Protein AF-A0A520BP26-F1 (afdb_monomer)

pLDDT: mean 87.78, std 6.94, range [65.31, 97.88]

Sequence (131 aa):
MKLFGAPQIPLDDIVSLEKNTPNLIVYAIPVMAFFTLLEVGHSWYEKRNLYRTKESIGSTLVGLGNVLINFLIKGLLIYGSVWIYNLLPWRMELNWWMLIPCYILFDLCSYWSHRISHENRFFWATHIVHH

Secondary structure (DSSP, 8-state):
--SB-PPPPPHHHHHHHHHHS--HHHHHHHHHHHHHHHHHHHHHHTT-----HHHHHHHHHHHHHHHHHHHHHHHHHHHHHHHHHHH-TTPBPP-GGGHHHHHHHHHHHHHHHHHHHHH-HHHHHHHGGG-

Foldseek 3Di:
DDFFDDDQDDPVVVVVVVVPDPDVVVVVVVVVVVVVVVVVVVCVVVVPPPDDPVVVVVVVVVVVVVVVVVVVVVVCVVVVVSVVLNPDRGRTDDDPCVCVVVVVVVVVVVVVLVVCCVVDPVSVVVVVVVD

Structure (mmCIF, N/CA/C/O backbone):
data_AF-A0A520BP26-F1
#
_entry.id   AF-A0A520BP26-F1
#
loop_
_atom_site.group_PDB
_atom_site.id
_atom_site.type_symbol
_atom_site.label_atom_id
_atom_site.label_alt_id
_atom_site.label_comp_id
_atom_site.label_asym_id
_atom_site.label_entity_id
_atom_site.label_seq_id
_atom_site.pdbx_PDB_ins_code
_atom_site.Cartn_x
_atom_site.Cartn_y
_atom_site.Cartn_z
_atom_site.occupancy
_atom_site.B_iso_or_equiv
_atom_site.auth_seq_id
_atom_site.auth_comp_id
_atom_site.auth_asym_id
_atom_site.auth_atom_id
_atom_site.pdbx_PDB_model_num
ATOM 1 N N . MET A 1 1 ? 14.870 -12.235 -25.800 1.00 65.31 1 MET A N 1
ATOM 2 C CA . MET A 1 1 ? 14.300 -11.648 -24.570 1.00 65.31 1 MET A CA 1
ATOM 3 C C . MET A 1 1 ? 15.061 -10.363 -24.309 1.00 65.31 1 MET A C 1
ATOM 5 O O . MET A 1 1 ? 16.270 -10.445 -24.113 1.00 65.31 1 MET A O 1
ATOM 9 N N . LYS A 1 2 ? 14.434 -9.191 -24.449 1.00 74.19 2 LYS A N 1
ATOM 10 C CA . LYS A 1 2 ? 15.107 -7.941 -24.081 1.00 74.19 2 LYS A CA 1
ATOM 11 C C . LYS A 1 2 ? 15.102 -7.860 -22.555 1.00 74.19 2 LYS A C 1
ATOM 13 O O . LYS A 1 2 ? 14.131 -8.242 -21.912 1.00 74.19 2 LYS A O 1
ATOM 18 N N . LEU A 1 3 ? 16.237 -7.484 -21.973 1.00 81.75 3 LEU A N 1
ATOM 19 C CA . LEU A 1 3 ? 16.355 -7.321 -20.521 1.00 81.75 3 LEU A CA 1
ATOM 20 C C . LEU A 1 3 ? 15.987 -5.895 -20.108 1.00 81.75 3 LEU A C 1
ATOM 22 O O . LEU A 1 3 ? 15.398 -5.689 -19.054 1.00 81.75 3 LEU A O 1
ATOM 26 N N . PHE A 1 4 ? 16.304 -4.933 -20.975 1.00 87.25 4 PHE A N 1
ATOM 27 C CA . PHE A 1 4 ? 16.136 -3.505 -20.757 1.00 87.25 4 PHE A CA 1
ATOM 28 C C . PHE A 1 4 ? 15.398 -2.853 -21.926 1.00 87.25 4 PHE A C 1
ATOM 30 O O . PHE A 1 4 ? 15.409 -3.371 -23.046 1.00 87.25 4 PHE A O 1
ATOM 37 N N . GLY A 1 5 ? 14.823 -1.681 -21.666 1.00 84.62 5 GLY A N 1
ATOM 38 C CA . GLY A 1 5 ? 14.057 -0.911 -22.645 1.00 84.62 5 GLY A CA 1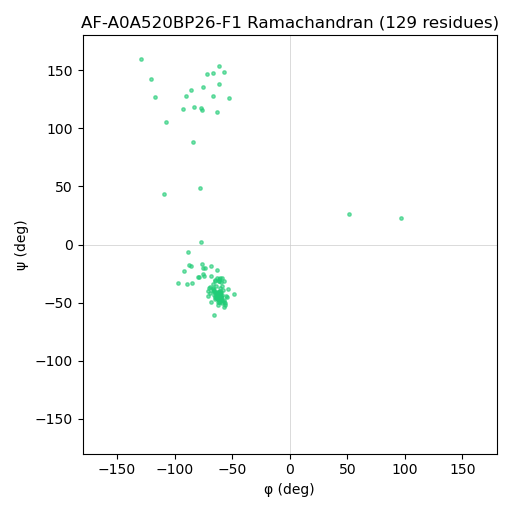
ATOM 39 C C . GLY A 1 5 ? 12.552 -1.132 -22.543 1.00 84.62 5 GLY A C 1
ATOM 40 O O . GLY A 1 5 ? 11.845 -0.891 -23.519 1.00 84.62 5 GLY A O 1
ATOM 41 N N . ALA A 1 6 ? 12.069 -1.567 -21.377 1.00 88.25 6 ALA A N 1
ATOM 42 C CA . ALA A 1 6 ? 10.643 -1.715 -21.139 1.00 88.25 6 ALA A CA 1
ATOM 43 C C . ALA A 1 6 ? 9.891 -0.390 -21.372 1.00 88.25 6 ALA A C 1
ATOM 45 O O . ALA A 1 6 ? 10.449 0.699 -21.137 1.00 88.25 6 ALA A O 1
ATOM 46 N N . PRO A 1 7 ? 8.629 -0.461 -21.833 1.00 89.56 7 PRO A N 1
ATOM 47 C CA . PRO A 1 7 ? 7.819 0.726 -22.041 1.00 89.56 7 PRO A CA 1
ATOM 48 C C . PRO A 1 7 ? 7.614 1.476 -20.721 1.00 89.56 7 PRO A C 1
ATOM 50 O O . PRO A 1 7 ? 7.678 0.904 -19.626 1.00 89.56 7 PRO A O 1
ATOM 53 N N . GLN A 1 8 ? 7.401 2.783 -20.840 1.00 89.50 8 GLN A N 1
ATOM 54 C CA . GLN A 1 8 ? 6.951 3.592 -19.715 1.00 89.50 8 GLN A CA 1
ATOM 55 C C . GLN A 1 8 ? 5.534 3.173 -19.327 1.00 89.50 8 GLN A C 1
ATOM 57 O O . GLN A 1 8 ? 4.751 2.769 -20.186 1.00 89.50 8 GLN A O 1
ATOM 62 N N . ILE A 1 9 ? 5.221 3.271 -18.039 1.00 88.25 9 ILE A N 1
ATOM 63 C CA . ILE A 1 9 ? 3.872 3.026 -17.528 1.00 88.25 9 ILE A CA 1
ATOM 64 C C . ILE A 1 9 ? 3.149 4.379 -17.504 1.00 88.25 9 ILE A C 1
ATOM 66 O O . ILE A 1 9 ? 3.599 5.274 -16.776 1.00 88.25 9 ILE A O 1
ATOM 70 N N . PRO A 1 10 ? 2.071 4.568 -18.286 1.00 86.31 10 PRO A N 1
ATOM 71 C CA . PRO A 1 10 ? 1.252 5.772 -18.212 1.00 86.31 10 PRO A CA 1
ATOM 72 C C . PRO A 1 10 ? 0.626 5.899 -16.821 1.00 86.31 10 PRO A C 1
ATOM 74 O O . PRO A 1 10 ? 0.149 4.917 -16.255 1.00 86.31 10 PRO A O 1
ATOM 77 N N . LEU A 1 11 ? 0.606 7.107 -16.255 1.00 79.56 11 LEU A N 1
ATOM 78 C CA . LEU A 1 11 ? -0.039 7.333 -14.954 1.00 79.56 11 LEU A CA 1
ATOM 79 C C . LEU A 1 11 ? -1.554 7.092 -15.033 1.00 79.56 11 LEU A C 1
ATOM 81 O O . LEU A 1 11 ? -2.157 6.598 -14.084 1.00 79.56 11 LEU A O 1
ATOM 85 N N . ASP A 1 12 ? -2.136 7.365 -16.195 1.00 79.75 12 ASP A N 1
ATOM 86 C CA . ASP A 1 12 ? -3.548 7.166 -16.519 1.00 79.75 12 ASP A CA 1
ATOM 87 C C . ASP A 1 12 ? -3.948 5.679 -16.422 1.00 79.75 12 ASP A C 1
ATOM 89 O O . ASP A 1 12 ? -5.065 5.347 -16.017 1.00 79.75 12 ASP A O 1
ATOM 93 N N . ASP A 1 13 ? -3.005 4.776 -16.717 1.00 78.88 13 ASP A N 1
ATOM 94 C CA . ASP A 1 13 ? -3.211 3.328 -16.646 1.00 78.88 13 ASP A CA 1
ATOM 95 C C . ASP A 1 13 ? -3.227 2.798 -15.208 1.00 78.88 13 ASP A C 1
ATOM 97 O O . ASP A 1 13 ? -3.793 1.739 -14.944 1.00 78.88 13 ASP A O 1
ATOM 101 N N . ILE A 1 14 ? -2.674 3.531 -14.237 1.00 75.50 14 ILE A N 1
ATOM 102 C CA . ILE A 1 14 ? -2.738 3.125 -12.823 1.00 75.50 14 ILE A CA 1
ATOM 103 C C . ILE A 1 14 ? -4.201 3.074 -12.362 1.00 75.50 14 ILE A C 1
ATOM 105 O O . ILE A 1 14 ? -4.616 2.132 -11.686 1.00 75.50 14 ILE A O 1
ATOM 109 N N . VAL A 1 15 ? -5.002 4.056 -12.785 1.00 75.19 15 VAL A N 1
ATOM 110 C CA . VAL A 1 15 ? -6.433 4.142 -12.457 1.00 75.19 15 VAL A CA 1
ATOM 111 C C . VAL A 1 15 ? -7.226 3.038 -13.164 1.00 75.19 15 VAL A C 1
ATOM 113 O O . VAL A 1 15 ? -8.166 2.472 -12.599 1.00 75.19 15 VAL A O 1
ATOM 116 N N . SER A 1 16 ? -6.849 2.688 -14.397 1.00 73.94 16 SER A N 1
ATOM 117 C CA . SER A 1 16 ? -7.510 1.612 -15.142 1.00 73.94 16 SER A CA 1
ATOM 118 C C . SER A 1 16 ? -7.205 0.230 -14.542 1.00 73.94 16 SER A C 1
ATOM 120 O O . SER A 1 16 ? -8.105 -0.607 -14.438 1.00 73.94 16 SER A O 1
ATOM 122 N N . LEU A 1 17 ? -5.979 0.007 -14.061 1.00 71.06 17 LEU A N 1
ATOM 123 C CA . LEU A 1 17 ? -5.565 -1.212 -13.359 1.00 71.06 17 LEU A CA 1
ATOM 124 C C . LEU A 1 17 ? -6.273 -1.390 -12.009 1.00 71.06 17 LEU A C 1
ATOM 126 O O . LEU A 1 17 ? -6.687 -2.505 -11.680 1.00 71.06 17 LEU A O 1
ATOM 130 N N . GLU A 1 18 ? -6.474 -0.306 -11.254 1.00 72.19 18 GLU A N 1
ATOM 131 C CA . GLU A 1 18 ? -7.279 -0.334 -10.026 1.00 72.19 18 GLU A CA 1
ATOM 132 C C . GLU A 1 18 ? -8.699 -0.832 -10.324 1.00 72.19 18 GLU A C 1
ATOM 134 O O . GLU A 1 18 ? -9.192 -1.755 -9.674 1.00 72.19 18 GLU A O 1
ATOM 139 N N . LYS A 1 19 ? -9.331 -0.280 -11.365 1.00 72.94 19 LYS A N 1
ATOM 140 C CA . LYS A 1 19 ? -10.713 -0.606 -11.740 1.00 72.94 19 LYS A CA 1
ATOM 141 C C . LYS A 1 19 ? -10.907 -2.073 -12.147 1.00 72.94 19 LYS A C 1
ATOM 143 O O . LYS A 1 19 ? -11.998 -2.611 -11.971 1.00 72.94 19 LYS A O 1
ATOM 148 N N . ASN A 1 20 ? -9.865 -2.712 -12.678 1.00 76.94 20 ASN A N 1
ATOM 149 C CA . ASN A 1 20 ? -9.892 -4.110 -13.117 1.00 76.94 20 ASN A CA 1
ATOM 150 C C . ASN A 1 20 ? -9.528 -5.111 -12.006 1.00 76.94 20 ASN A C 1
ATOM 152 O O . ASN A 1 20 ? -9.641 -6.321 -12.211 1.00 76.94 20 ASN A O 1
ATOM 156 N N . THR A 1 21 ? -9.099 -4.637 -10.834 1.00 74.50 21 THR A N 1
ATOM 157 C CA . THR A 1 21 ? -8.731 -5.503 -9.711 1.00 74.50 21 THR A CA 1
ATOM 158 C C . THR A 1 21 ? -9.960 -5.776 -8.832 1.00 74.50 21 THR A C 1
ATOM 160 O O . THR A 1 21 ? -10.618 -4.831 -8.393 1.00 74.50 21 THR A O 1
ATOM 163 N N . PRO A 1 22 ? -10.297 -7.044 -8.523 1.00 75.38 22 PRO A N 1
ATOM 164 C CA . PRO A 1 22 ? -11.425 -7.353 -7.651 1.00 75.38 22 PRO A CA 1
ATOM 165 C C . PRO A 1 22 ? -11.187 -6.786 -6.245 1.00 75.38 22 PRO A C 1
ATOM 167 O O . PRO A 1 22 ? -10.289 -7.216 -5.520 1.00 75.38 22 PRO A O 1
ATOM 170 N N . ASN A 1 23 ? -12.010 -5.816 -5.845 1.00 77.88 23 ASN A N 1
ATOM 171 C CA . ASN A 1 23 ? -11.888 -5.176 -4.542 1.00 77.88 23 ASN A CA 1
ATOM 172 C C . ASN A 1 23 ? -12.609 -5.999 -3.465 1.00 77.88 23 ASN A C 1
ATOM 174 O O . ASN A 1 23 ? -13.786 -5.793 -3.168 1.00 77.88 23 ASN A O 1
ATOM 178 N N . LEU A 1 24 ? -11.883 -6.952 -2.876 1.00 79.56 24 LEU A N 1
ATOM 179 C CA . LEU A 1 24 ? -12.408 -7.859 -1.851 1.00 79.56 24 LEU A CA 1
ATOM 180 C C . LEU A 1 24 ? -12.939 -7.112 -0.611 1.00 79.56 24 LEU A C 1
ATOM 182 O O . LEU A 1 24 ? -13.871 -7.572 0.047 1.00 79.56 24 LEU A O 1
ATOM 186 N N . ILE A 1 25 ? -12.382 -5.932 -0.320 1.00 80.62 25 ILE A N 1
ATOM 187 C CA . ILE A 1 25 ? -12.763 -5.109 0.832 1.00 80.62 25 ILE A CA 1
ATOM 188 C C . ILE A 1 25 ? -14.195 -4.577 0.685 1.00 80.62 25 ILE A C 1
ATOM 190 O O . ILE A 1 25 ? -14.913 -4.508 1.680 1.00 80.62 25 ILE A O 1
ATOM 194 N N . VAL A 1 26 ? -14.649 -4.277 -0.537 1.00 82.25 26 VAL A N 1
ATOM 195 C CA . VAL A 1 26 ? -16.025 -3.804 -0.793 1.00 82.25 26 VAL A CA 1
ATOM 196 C C . VAL A 1 26 ? -17.063 -4.852 -0.381 1.00 82.25 26 VAL A C 1
ATOM 198 O O . VAL A 1 26 ? -18.141 -4.491 0.079 1.00 82.25 26 VAL A O 1
ATOM 201 N N . TYR A 1 27 ? -16.724 -6.139 -0.475 1.00 85.94 27 TYR A N 1
ATOM 202 C CA . TYR A 1 27 ? -17.578 -7.235 -0.009 1.00 85.94 27 TYR A CA 1
ATOM 203 C C . TYR A 1 27 ? -17.405 -7.527 1.485 1.00 85.94 27 TYR A C 1
ATOM 205 O O . TYR A 1 27 ? -18.369 -7.893 2.156 1.00 85.94 27 TYR A O 1
ATOM 213 N N . ALA A 1 28 ? -16.197 -7.345 2.025 1.00 86.62 28 ALA A N 1
ATOM 214 C CA . ALA A 1 28 ? -15.915 -7.587 3.436 1.00 86.62 28 ALA A CA 1
ATOM 215 C C . ALA A 1 28 ? -16.552 -6.532 4.359 1.00 86.62 28 ALA A C 1
ATOM 217 O O . ALA A 1 28 ? -17.087 -6.891 5.406 1.00 86.62 28 ALA A O 1
ATOM 218 N N . ILE A 1 29 ? -16.542 -5.247 3.978 1.00 87.31 29 ILE A N 1
ATOM 219 C CA . ILE A 1 29 ? -17.073 -4.149 4.808 1.00 87.31 29 ILE A CA 1
ATOM 220 C C . ILE A 1 29 ? -18.549 -4.368 5.202 1.00 87.31 29 ILE A C 1
ATOM 222 O O . ILE A 1 29 ? -18.839 -4.282 6.395 1.00 87.31 29 ILE A O 1
ATOM 226 N N . PRO A 1 30 ? -19.483 -4.684 4.279 1.00 88.69 30 PRO A N 1
ATOM 227 C CA . PRO A 1 30 ? -20.883 -4.929 4.627 1.00 88.69 30 PRO A CA 1
ATOM 228 C C . PRO A 1 30 ? -21.067 -6.099 5.594 1.00 88.69 30 PRO A C 1
ATOM 230 O O . PRO A 1 30 ? -21.852 -6.000 6.534 1.00 88.69 30 PRO A O 1
ATOM 233 N N . VAL A 1 31 ? -20.325 -7.191 5.385 1.00 92.81 31 VAL A N 1
ATOM 234 C CA . VAL A 1 31 ? -20.387 -8.382 6.242 1.00 92.81 31 VAL A CA 1
ATOM 235 C C . VAL A 1 31 ? -19.891 -8.050 7.649 1.00 92.81 31 VAL A C 1
ATOM 237 O O . VAL A 1 31 ? -20.565 -8.357 8.629 1.00 92.81 31 VAL A O 1
ATOM 240 N N . MET A 1 32 ? -18.753 -7.361 7.755 1.00 89.12 32 MET A N 1
ATOM 241 C CA . MET A 1 32 ? -18.201 -6.922 9.037 1.00 89.12 32 MET A CA 1
ATOM 242 C C . MET A 1 32 ? -19.161 -5.973 9.762 1.00 89.12 32 MET A C 1
ATOM 244 O O . MET A 1 32 ? -19.457 -6.182 10.935 1.00 89.12 32 MET A O 1
ATOM 248 N N . ALA A 1 33 ? -19.712 -4.980 9.056 1.00 89.25 33 ALA A N 1
ATOM 249 C CA . ALA A 1 33 ? -20.671 -4.037 9.623 1.00 89.25 33 ALA A CA 1
ATOM 250 C C . ALA A 1 33 ? -21.939 -4.739 10.130 1.00 89.25 33 ALA A C 1
ATOM 252 O O . ALA A 1 33 ? -22.422 -4.420 11.215 1.00 89.25 33 ALA A O 1
ATOM 253 N N . PHE A 1 34 ? -22.454 -5.721 9.384 1.00 93.75 34 PHE A N 1
ATOM 254 C CA . PHE A 1 34 ? -23.605 -6.518 9.800 1.00 93.75 34 PHE A CA 1
ATOM 255 C C . PHE A 1 34 ? -23.348 -7.241 11.126 1.00 93.75 34 PHE A C 1
ATOM 257 O O . PHE A 1 34 ? -24.142 -7.107 12.056 1.00 93.75 34 PHE A O 1
ATOM 264 N N . PHE A 1 35 ? -22.226 -7.958 11.246 1.00 94.50 35 PHE A N 1
ATOM 265 C CA . PHE A 1 35 ? -21.902 -8.683 12.475 1.00 94.50 35 PHE A CA 1
ATOM 266 C C . PHE A 1 35 ? -21.627 -7.748 13.656 1.00 94.50 35 PHE A C 1
ATOM 268 O O . PHE A 1 35 ? -22.097 -8.025 14.756 1.00 94.50 35 PHE A O 1
ATOM 275 N N . THR A 1 36 ? -20.958 -6.612 13.437 1.00 89.56 36 THR A N 1
ATOM 276 C CA . THR A 1 36 ? -20.764 -5.598 14.485 1.00 89.56 36 THR A CA 1
ATOM 277 C C . THR A 1 36 ? -22.098 -5.031 14.977 1.00 89.56 36 THR A C 1
ATOM 279 O O . THR A 1 36 ? -22.307 -4.903 16.180 1.00 89.56 36 THR A O 1
ATOM 282 N N . LEU A 1 37 ? -23.036 -4.717 14.077 1.00 90.12 37 LEU A N 1
ATOM 283 C CA . LEU A 1 37 ? -24.360 -4.223 14.470 1.00 90.12 37 LEU A CA 1
ATOM 284 C C . LEU A 1 37 ? -25.185 -5.292 15.196 1.00 90.12 37 LEU A C 1
ATOM 286 O O . LEU A 1 37 ? -25.886 -4.970 16.157 1.00 90.12 37 LEU A O 1
ATOM 290 N N . LEU A 1 38 ? -25.081 -6.554 14.772 1.00 93.00 38 LEU A N 1
ATOM 291 C CA . LEU A 1 38 ? -25.716 -7.688 15.443 1.00 93.00 38 LEU A CA 1
ATOM 292 C C . LEU A 1 38 ? -25.187 -7.832 16.876 1.00 93.00 38 LEU A C 1
ATOM 294 O O . LEU A 1 38 ? -25.982 -7.927 17.810 1.00 93.00 38 LEU A O 1
ATOM 298 N N . GLU A 1 39 ? -23.869 -7.777 17.065 1.00 88.88 39 GLU A N 1
ATOM 299 C CA . GLU A 1 39 ? -23.224 -7.840 18.380 1.00 88.88 39 GLU A CA 1
ATOM 300 C C . GLU A 1 39 ? -23.673 -6.690 19.294 1.00 88.88 39 GLU A C 1
ATOM 302 O O . GLU A 1 39 ? -24.061 -6.920 20.443 1.00 88.88 39 GLU A O 1
ATOM 307 N N . VAL A 1 40 ? -23.713 -5.460 18.771 1.00 86.75 40 VAL A N 1
ATOM 308 C CA . VAL A 1 40 ? -24.206 -4.286 19.508 1.00 86.75 40 VAL A CA 1
ATOM 309 C C . VAL A 1 40 ? -25.677 -4.462 19.905 1.00 86.75 40 VAL A C 1
ATOM 311 O O . VAL A 1 40 ? -26.038 -4.208 21.056 1.00 86.75 40 VAL A O 1
ATOM 314 N N . GLY A 1 41 ? -26.524 -4.940 18.988 1.00 87.06 41 GLY A N 1
ATOM 315 C CA . GLY A 1 41 ? -27.938 -5.211 19.256 1.00 87.06 41 GLY A CA 1
ATOM 316 C C . GLY A 1 41 ? -28.142 -6.294 20.320 1.00 87.06 41 GLY A C 1
ATOM 317 O O . GLY A 1 41 ? -28.936 -6.113 21.245 1.00 87.06 41 GLY A O 1
ATOM 318 N N . HIS A 1 42 ? -27.375 -7.383 20.244 1.00 88.12 42 HIS A N 1
ATOM 319 C CA . HIS A 1 42 ? -27.389 -8.458 21.235 1.00 88.12 42 HIS A CA 1
ATOM 320 C C . HIS A 1 42 ? -26.923 -7.968 22.616 1.00 88.12 42 HIS A C 1
ATOM 322 O O . HIS A 1 42 ? -27.566 -8.247 23.629 1.00 88.12 42 HIS A O 1
ATOM 328 N N . SER A 1 43 ? -25.849 -7.173 22.670 1.00 86.00 43 SER A N 1
ATOM 329 C CA . SER A 1 43 ? -25.351 -6.577 23.915 1.00 86.00 43 SER A CA 1
ATOM 330 C C . SER A 1 43 ? -26.389 -5.666 24.576 1.00 86.00 43 SER A C 1
ATOM 332 O O . SER A 1 43 ? -26.491 -5.647 25.806 1.00 86.00 43 SER A O 1
ATOM 334 N N . TRP A 1 44 ? -27.164 -4.923 23.778 1.00 83.38 44 TRP A N 1
ATOM 335 C CA . TRP A 1 44 ? -28.235 -4.066 24.283 1.00 83.38 44 TRP A CA 1
ATOM 336 C C . TRP A 1 44 ? -29.409 -4.883 24.838 1.00 83.38 44 TRP A C 1
ATOM 338 O O . TRP A 1 44 ? -29.904 -4.574 25.923 1.00 83.38 44 TRP A O 1
ATOM 348 N N . TYR A 1 45 ? -29.795 -5.965 24.152 1.00 87.25 45 TYR A N 1
ATOM 349 C CA . TYR A 1 45 ? -30.840 -6.890 24.606 1.00 87.25 45 TYR A CA 1
ATOM 350 C C . TYR A 1 45 ? -30.490 -7.559 25.944 1.00 87.25 45 TYR A C 1
ATOM 352 O O . TYR A 1 45 ? -31.302 -7.556 26.869 1.00 87.25 45 TYR A O 1
ATOM 360 N N . GLU A 1 46 ? -29.259 -8.058 26.096 1.00 86.00 46 GLU A N 1
ATOM 361 C CA . GLU A 1 46 ? -28.801 -8.678 27.348 1.00 86.00 46 GLU A CA 1
ATOM 362 C C . GLU A 1 46 ? -28.446 -7.663 28.455 1.00 86.00 46 GLU A C 1
ATOM 364 O O . GLU A 1 46 ? -28.003 -8.056 29.535 1.00 86.00 46 GLU A O 1
ATOM 369 N N . LYS A 1 47 ? -28.614 -6.351 28.214 1.00 80.81 47 LYS A N 1
ATOM 370 C CA . LYS A 1 47 ? -28.206 -5.260 29.124 1.00 80.81 47 LYS A CA 1
ATOM 371 C C . LYS A 1 47 ? -26.747 -5.363 29.585 1.00 80.81 47 LYS A C 1
ATOM 373 O O . LYS A 1 47 ? -26.381 -4.844 30.644 1.00 80.81 47 LYS A O 1
ATOM 378 N N . ARG A 1 48 ? -25.889 -6.008 28.792 1.00 70.12 48 ARG A N 1
ATOM 379 C CA . ARG A 1 48 ? -24.457 -6.041 29.071 1.00 70.12 48 ARG A CA 1
ATOM 380 C C . ARG A 1 48 ? -23.894 -4.686 28.676 1.00 70.12 48 ARG A C 1
ATOM 382 O O . ARG A 1 48 ? -23.936 -4.299 27.512 1.00 70.12 48 ARG A O 1
ATOM 389 N N . ASN A 1 49 ? -23.393 -3.938 29.653 1.00 69.50 49 ASN A N 1
ATOM 390 C CA . ASN A 1 49 ? -22.871 -2.584 29.462 1.00 69.50 49 ASN A CA 1
A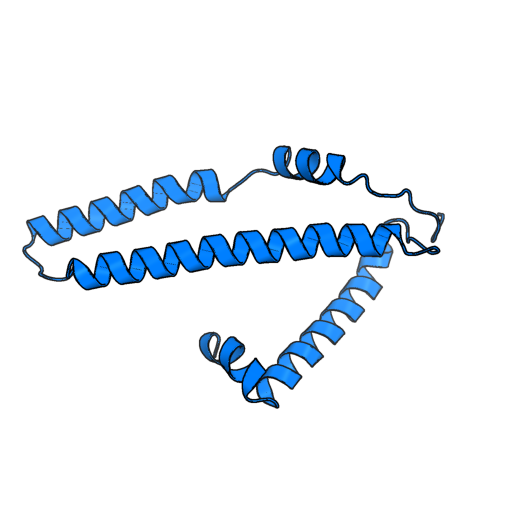TOM 391 C C . ASN A 1 49 ? -21.452 -2.610 28.845 1.00 69.50 49 ASN A C 1
ATOM 393 O O . ASN A 1 49 ? -20.523 -2.009 29.378 1.00 69.50 49 ASN A O 1
ATOM 397 N N . LEU A 1 50 ? -21.273 -3.388 27.770 1.00 74.12 50 LEU A N 1
ATOM 398 C CA . LEU A 1 50 ? -19.979 -3.680 27.137 1.00 74.12 50 LEU A CA 1
ATOM 399 C C . LEU A 1 50 ? -19.491 -2.527 26.252 1.00 74.12 50 LEU A C 1
ATOM 401 O O . LEU A 1 50 ? -18.288 -2.327 26.110 1.00 74.12 50 LEU A O 1
ATOM 405 N N . TYR A 1 51 ? -20.412 -1.735 25.697 1.00 72.56 51 TYR A N 1
ATOM 406 C CA . TYR A 1 51 ? -20.095 -0.627 24.800 1.00 72.56 51 TYR A CA 1
ATOM 407 C C . TYR A 1 51 ? -20.318 0.717 25.486 1.00 72.56 51 TYR A C 1
ATOM 409 O O . TYR A 1 51 ? -21.446 1.189 25.639 1.00 72.56 51 TYR A O 1
ATOM 417 N N . ARG A 1 52 ? -19.225 1.384 25.862 1.00 79.88 52 ARG A N 1
ATOM 418 C CA . ARG A 1 52 ? -19.269 2.796 26.252 1.00 79.88 52 ARG A CA 1
ATOM 419 C C . ARG A 1 52 ? -19.222 3.646 24.986 1.00 79.88 52 ARG A C 1
ATOM 421 O O . ARG A 1 52 ? -18.218 3.632 24.285 1.00 79.88 52 ARG A O 1
ATOM 428 N N . THR A 1 53 ? -20.267 4.434 24.727 1.00 78.62 53 THR A N 1
ATOM 429 C CA . THR A 1 53 ? -20.414 5.242 23.496 1.00 78.62 53 THR A CA 1
ATOM 430 C C . THR A 1 53 ? -19.172 6.065 23.146 1.00 78.62 53 THR A C 1
ATOM 432 O O . THR A 1 53 ? -18.750 6.085 21.993 1.00 78.62 53 THR A O 1
ATOM 435 N N . LYS A 1 54 ? -18.537 6.692 24.145 1.00 84.12 54 LYS A N 1
ATOM 436 C CA . LYS A 1 54 ? -17.294 7.460 23.962 1.00 84.12 54 LYS A CA 1
ATOM 437 C C . LYS A 1 54 ? -16.119 6.602 23.472 1.00 84.12 54 LYS A C 1
ATOM 439 O O . LYS A 1 54 ? -15.383 7.047 22.600 1.00 84.12 54 LYS A O 1
ATOM 444 N N . GLU A 1 55 ? -15.971 5.385 23.993 1.00 83.62 55 GLU A N 1
ATOM 445 C CA . GLU A 1 55 ? -14.914 4.452 23.571 1.00 83.62 55 GLU A CA 1
ATOM 446 C C . GLU A 1 55 ? -15.192 3.921 22.171 1.00 83.62 55 GLU A C 1
ATOM 448 O O . GLU A 1 55 ? -14.306 3.933 21.327 1.00 83.62 55 GLU A O 1
ATOM 453 N N . SER A 1 56 ? -16.439 3.537 21.884 1.00 85.12 56 SER A N 1
ATOM 454 C CA . SER A 1 56 ? -16.825 3.020 20.567 1.00 85.12 56 SER A CA 1
ATOM 455 C C . SER A 1 56 ? -16.598 4.046 19.456 1.00 85.12 56 SER A C 1
ATOM 457 O O . SER A 1 56 ? -16.076 3.701 18.395 1.00 85.12 56 SER A O 1
ATOM 459 N N . ILE A 1 57 ? -16.929 5.318 19.706 1.00 87.81 57 ILE A N 1
ATOM 460 C CA . ILE A 1 57 ? -16.641 6.412 18.769 1.00 87.81 57 ILE A CA 1
ATOM 461 C C . ILE A 1 57 ? -15.127 6.598 18.622 1.00 87.81 57 ILE A C 1
ATOM 463 O O . ILE A 1 57 ? -14.638 6.687 17.498 1.00 87.81 57 ILE A O 1
ATOM 467 N N . GLY A 1 58 ? -14.382 6.604 19.733 1.00 90.00 58 GLY A N 1
ATOM 468 C CA . GLY A 1 58 ? -12.922 6.709 19.724 1.00 90.00 58 GLY A CA 1
ATOM 469 C C . GLY A 1 58 ? -12.257 5.617 18.881 1.00 90.00 58 GLY A C 1
ATOM 470 O O . GLY A 1 58 ? -11.505 5.926 17.959 1.00 90.00 58 GLY A O 1
ATOM 471 N N . SER A 1 59 ? -12.590 4.348 19.124 1.00 88.06 59 SER A N 1
ATOM 472 C CA . SER A 1 59 ? -12.072 3.207 18.358 1.00 88.06 59 SER A CA 1
ATOM 473 C C . SER A 1 59 ? -12.446 3.279 16.878 1.00 88.06 59 SER A C 1
ATOM 475 O O . SER A 1 59 ? -11.610 3.001 16.019 1.00 88.06 59 SER A O 1
ATOM 477 N N . THR A 1 60 ? -13.674 3.704 16.562 1.00 88.56 60 THR A N 1
ATOM 478 C CA . THR A 1 60 ? -14.120 3.870 15.170 1.00 88.56 60 THR A CA 1
ATOM 479 C C . THR A 1 60 ? -13.319 4.958 14.456 1.00 88.56 60 THR A C 1
ATOM 481 O O . THR A 1 60 ? -12.873 4.751 13.331 1.00 88.56 60 THR A O 1
ATOM 484 N N . LEU A 1 61 ? -13.076 6.099 15.110 1.00 92.25 61 LEU A N 1
ATOM 485 C CA . LEU A 1 61 ? -12.277 7.191 14.548 1.00 92.25 61 LEU A CA 1
ATOM 486 C C . LEU A 1 61 ? -10.816 6.788 14.326 1.00 92.25 61 LEU A C 1
ATOM 488 O O . LEU A 1 61 ? -10.258 7.109 13.279 1.00 92.25 61 LEU A O 1
ATOM 492 N N . VAL A 1 62 ? -10.208 6.052 15.262 1.00 91.88 62 VAL A N 1
ATOM 493 C CA . VAL A 1 62 ? -8.851 5.506 15.087 1.00 91.88 62 VAL A CA 1
ATOM 494 C C . VAL A 1 62 ? -8.807 4.544 13.897 1.00 91.88 62 VAL A C 1
ATOM 496 O O . VAL A 1 62 ? -7.907 4.642 13.063 1.00 91.88 62 VAL A O 1
ATOM 499 N N . GLY A 1 63 ? -9.802 3.662 13.769 1.00 89.06 63 GLY A N 1
ATOM 500 C CA . GLY A 1 63 ? -9.927 2.751 12.631 1.00 89.06 63 GLY 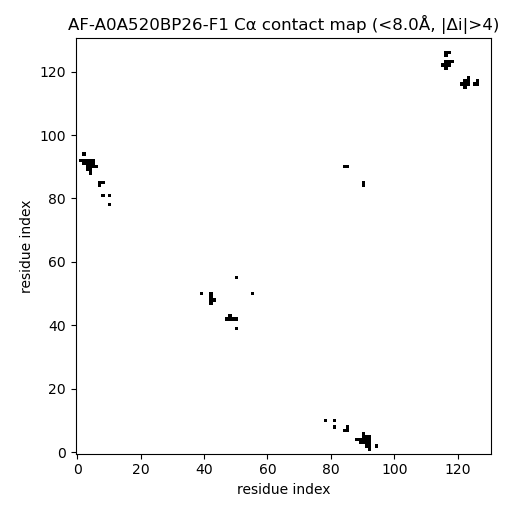A CA 1
ATOM 501 C C . GLY A 1 63 ? -10.065 3.486 11.294 1.00 89.06 63 GLY A C 1
ATOM 502 O O . GLY A 1 63 ? -9.337 3.186 10.348 1.00 89.06 63 GLY A O 1
ATOM 503 N N . LEU A 1 64 ? -10.940 4.493 11.223 1.00 90.25 64 LEU A N 1
ATOM 504 C CA . LEU A 1 64 ? -11.110 5.332 10.032 1.00 90.25 64 LEU A CA 1
ATOM 505 C C . LEU A 1 64 ? -9.828 6.096 9.682 1.00 90.25 64 LEU A C 1
ATOM 507 O O . LEU A 1 64 ? -9.423 6.112 8.521 1.00 90.25 64 LEU A O 1
ATOM 511 N N . GLY A 1 65 ? -9.156 6.676 10.679 1.00 93.44 65 GLY A N 1
ATOM 512 C CA . GLY A 1 65 ? -7.868 7.343 10.497 1.00 93.44 65 GLY A CA 1
ATOM 513 C C . GLY A 1 65 ? -6.810 6.397 9.930 1.00 93.44 65 GLY A C 1
ATOM 514 O O . GLY A 1 65 ? -6.121 6.747 8.974 1.00 93.44 65 GLY A O 1
ATOM 515 N N . ASN A 1 66 ? -6.735 5.167 10.447 1.00 89.81 66 ASN A N 1
ATOM 516 C CA . ASN A 1 66 ? -5.831 4.141 9.935 1.00 89.81 66 ASN A CA 1
ATOM 517 C C . ASN A 1 66 ? -6.115 3.809 8.460 1.00 89.81 66 ASN A C 1
ATOM 519 O O . ASN A 1 66 ? -5.182 3.732 7.662 1.00 89.81 66 ASN A O 1
ATOM 523 N N . VAL A 1 67 ? -7.384 3.648 8.068 1.00 89.31 67 VAL A N 1
ATOM 524 C CA . VAL A 1 67 ? -7.762 3.388 6.665 1.00 89.31 67 VAL A CA 1
ATOM 525 C C . VAL A 1 67 ? -7.354 4.548 5.756 1.00 89.31 67 VAL A C 1
ATOM 527 O O . VAL A 1 67 ? -6.739 4.314 4.716 1.00 89.31 67 VAL A O 1
ATOM 530 N N . LEU A 1 68 ? -7.643 5.788 6.158 1.00 91.69 68 LEU A N 1
ATOM 531 C CA . LEU A 1 68 ? -7.294 6.984 5.386 1.00 91.69 68 LEU A CA 1
ATOM 532 C C . LEU A 1 68 ? -5.781 7.122 5.198 1.00 91.69 68 LEU A C 1
ATOM 534 O O . LEU A 1 68 ? -5.316 7.315 4.076 1.00 91.69 68 LEU A O 1
ATOM 538 N N . ILE A 1 69 ? -5.002 6.977 6.273 1.00 92.88 69 ILE A N 1
ATOM 539 C CA . ILE A 1 69 ? -3.539 7.069 6.208 1.00 92.88 69 ILE A CA 1
ATOM 540 C C . ILE A 1 69 ? -2.977 5.951 5.325 1.00 92.88 69 ILE A C 1
ATOM 542 O O . ILE A 1 69 ? -2.164 6.226 4.444 1.00 92.88 69 ILE A O 1
ATOM 546 N N . ASN A 1 70 ? -3.436 4.706 5.495 1.00 88.50 70 ASN A N 1
ATOM 547 C CA . ASN A 1 70 ? -2.995 3.594 4.652 1.00 88.50 70 ASN A CA 1
ATOM 548 C C . ASN A 1 70 ? -3.311 3.828 3.175 1.00 88.50 70 ASN A C 1
ATOM 550 O O . ASN A 1 70 ? -2.477 3.524 2.326 1.00 88.50 70 ASN A O 1
ATOM 554 N N . PHE A 1 71 ? -4.489 4.368 2.859 1.00 88.62 71 PHE A N 1
ATOM 555 C CA . PHE A 1 71 ? -4.857 4.707 1.488 1.00 88.62 71 PHE A CA 1
ATOM 556 C C . PHE A 1 71 ? -3.904 5.751 0.890 1.00 88.62 71 PHE A C 1
ATOM 558 O O . PHE A 1 71 ? -3.349 5.524 -0.184 1.00 88.62 71 PHE A O 1
ATOM 565 N N . LEU A 1 72 ? -3.642 6.846 1.612 1.00 92.31 72 LEU A N 1
ATOM 566 C CA . LEU A 1 72 ? -2.737 7.907 1.161 1.00 92.31 72 LEU A CA 1
ATOM 567 C C . LEU A 1 72 ? -1.303 7.404 0.965 1.00 92.31 72 LEU A C 1
ATOM 569 O O . LEU A 1 72 ? -0.697 7.672 -0.071 1.00 92.31 72 LEU A O 1
ATOM 573 N N . ILE A 1 73 ? -0.769 6.648 1.928 1.00 93.19 73 ILE A N 1
ATOM 574 C CA . ILE A 1 73 ? 0.593 6.107 1.854 1.00 93.19 73 ILE A CA 1
ATOM 575 C C . ILE A 1 73 ? 0.713 5.094 0.712 1.00 93.19 73 ILE A C 1
ATOM 577 O O . ILE A 1 73 ? 1.672 5.159 -0.051 1.00 93.19 73 ILE A O 1
ATOM 581 N N . LYS A 1 74 ? -0.264 4.194 0.533 1.00 89.06 74 LYS A N 1
ATOM 582 C CA . LYS A 1 74 ? -0.264 3.242 -0.590 1.00 89.06 74 LYS A CA 1
ATOM 583 C C . LYS A 1 74 ? -0.343 3.949 -1.938 1.00 89.06 74 LYS A C 1
ATOM 585 O O . LYS A 1 74 ? 0.413 3.593 -2.837 1.00 89.06 74 LYS A O 1
ATOM 590 N N . GLY A 1 75 ? -1.208 4.956 -2.061 1.00 89.69 75 GLY A N 1
ATOM 591 C CA . GLY A 1 75 ? -1.278 5.796 -3.253 1.00 89.69 75 GLY A CA 1
ATOM 592 C C . GLY A 1 75 ? 0.076 6.440 -3.543 1.00 89.69 75 GLY A C 1
ATOM 593 O O . GLY A 1 75 ? 0.639 6.235 -4.614 1.00 89.69 75 GLY A O 1
ATOM 594 N N . LEU A 1 76 ? 0.655 7.128 -2.558 1.00 93.62 76 LEU A N 1
ATOM 595 C CA . LEU A 1 76 ? 1.970 7.757 -2.684 1.00 93.62 76 LEU A CA 1
ATOM 596 C C . LEU A 1 76 ? 3.056 6.763 -3.118 1.00 93.62 76 LEU A C 1
ATOM 598 O O . LEU A 1 76 ? 3.838 7.077 -4.011 1.00 93.62 76 LEU A O 1
ATOM 602 N N . LEU A 1 77 ? 3.098 5.571 -2.516 1.00 93.44 77 LEU A N 1
ATOM 603 C CA . LEU A 1 77 ? 4.078 4.542 -2.857 1.00 93.44 77 LEU A CA 1
ATOM 604 C C . LEU A 1 77 ? 3.904 4.046 -4.295 1.00 93.44 77 LEU A C 1
ATOM 606 O O . LEU A 1 77 ? 4.889 3.993 -5.018 1.00 93.44 77 LEU A O 1
ATOM 610 N N . ILE A 1 78 ? 2.679 3.746 -4.742 1.00 90.62 78 ILE A N 1
ATOM 611 C CA . ILE A 1 78 ? 2.425 3.279 -6.117 1.00 90.62 78 ILE A CA 1
ATOM 612 C C . ILE A 1 78 ? 2.817 4.354 -7.137 1.00 90.62 78 ILE A C 1
ATOM 614 O O . ILE A 1 78 ? 3.605 4.084 -8.046 1.00 90.62 78 ILE A O 1
ATOM 618 N N . TYR A 1 79 ? 2.314 5.580 -6.972 1.00 90.50 79 TYR A N 1
ATOM 619 C CA . TYR A 1 79 ? 2.621 6.686 -7.882 1.00 90.50 79 TYR A CA 1
ATOM 620 C C . TYR A 1 79 ? 4.115 7.031 -7.862 1.00 90.50 79 TYR A C 1
ATOM 622 O O . TYR A 1 79 ? 4.717 7.218 -8.919 1.00 90.50 79 TYR A O 1
ATOM 630 N N . GLY A 1 80 ? 4.736 7.053 -6.680 1.00 93.25 80 GLY A N 1
ATOM 631 C CA . GLY A 1 80 ? 6.169 7.281 -6.518 1.00 93.25 80 GLY A CA 1
ATOM 632 C C . GLY A 1 80 ? 7.016 6.193 -7.179 1.00 93.25 80 GLY A C 1
ATOM 633 O O . GLY A 1 80 ? 7.973 6.507 -7.885 1.00 93.25 80 GLY A O 1
ATOM 634 N N . SER A 1 81 ? 6.644 4.920 -7.026 1.00 91.44 81 SER A N 1
ATOM 635 C CA . SER A 1 81 ? 7.323 3.800 -7.684 1.00 91.44 81 SER A CA 1
ATOM 636 C C . SER A 1 81 ? 7.224 3.879 -9.207 1.00 91.44 81 SER A C 1
ATOM 638 O O . SER A 1 81 ? 8.241 3.704 -9.876 1.00 91.44 81 SER A O 1
ATOM 640 N N . VAL A 1 82 ? 6.047 4.188 -9.766 1.00 91.62 82 VAL A N 1
ATOM 641 C CA . VAL A 1 82 ? 5.875 4.356 -11.222 1.00 91.62 82 VAL A CA 1
ATOM 642 C C . VAL A 1 82 ? 6.654 5.565 -11.739 1.00 91.62 82 VAL A C 1
ATOM 644 O O . VAL A 1 82 ? 7.298 5.488 -12.786 1.00 91.62 82 VAL A O 1
ATOM 647 N N . TRP A 1 83 ? 6.652 6.668 -10.991 1.00 91.75 83 TRP A N 1
ATOM 648 C CA . TRP A 1 83 ? 7.424 7.855 -11.340 1.00 91.75 83 TRP A CA 1
ATOM 649 C C . TRP A 1 83 ? 8.928 7.556 -11.399 1.00 91.75 83 TRP A C 1
ATOM 651 O O . TRP A 1 83 ? 9.562 7.829 -12.419 1.00 91.75 83 TRP A O 1
ATOM 661 N N . ILE A 1 84 ? 9.484 6.909 -10.368 1.00 93.44 84 ILE A N 1
ATOM 662 C CA . ILE A 1 84 ? 10.890 6.475 -10.353 1.00 93.44 84 ILE A CA 1
ATOM 663 C C . ILE A 1 84 ? 11.164 5.505 -11.507 1.00 93.44 84 ILE A C 1
ATOM 665 O O . ILE A 1 84 ? 12.146 5.674 -12.226 1.00 93.44 84 ILE A O 1
ATOM 669 N N . TYR A 1 85 ? 10.285 4.523 -11.728 1.00 91.44 85 TYR A N 1
ATOM 670 C CA . TYR A 1 85 ? 10.413 3.566 -12.827 1.00 91.44 85 TYR A CA 1
ATOM 671 C C . TYR A 1 85 ? 10.520 4.268 -14.190 1.00 91.44 85 TYR A C 1
ATOM 673 O O . TYR A 1 85 ? 11.402 3.945 -14.984 1.00 91.44 85 TYR A O 1
ATOM 681 N N . ASN A 1 86 ? 9.686 5.277 -14.449 1.00 92.44 86 ASN A N 1
ATOM 682 C CA . ASN A 1 86 ? 9.695 6.018 -15.711 1.00 92.44 86 ASN A CA 1
ATOM 683 C C . ASN A 1 86 ? 10.953 6.881 -15.910 1.00 92.44 86 ASN A C 1
ATOM 685 O O . ASN A 1 86 ? 11.349 7.096 -17.060 1.00 92.44 86 ASN A O 1
ATOM 689 N N . LEU A 1 87 ? 11.596 7.332 -14.824 1.00 93.38 87 LEU A N 1
ATOM 690 C CA . LEU A 1 87 ? 12.860 8.079 -14.859 1.00 93.38 87 LEU A CA 1
ATOM 691 C C . LEU A 1 87 ? 14.080 7.200 -15.154 1.00 93.38 87 LEU A C 1
ATOM 693 O O . LEU A 1 87 ? 15.084 7.701 -15.659 1.00 93.38 87 LEU A O 1
ATOM 697 N N . LEU A 1 88 ? 14.020 5.901 -14.849 1.00 92.12 88 LEU A N 1
ATOM 698 C CA . LEU A 1 88 ? 15.150 5.002 -15.068 1.00 92.12 88 LEU A CA 1
ATOM 699 C C . LEU A 1 88 ? 15.428 4.849 -16.575 1.00 92.12 88 LEU A C 1
ATOM 701 O O . LEU A 1 88 ? 14.526 4.478 -17.330 1.00 92.12 88 LEU A O 1
ATOM 705 N N . PRO A 1 89 ? 16.670 5.064 -17.048 1.00 88.25 89 PRO A N 1
ATOM 706 C CA . PRO A 1 89 ? 17.004 4.844 -18.454 1.00 88.25 89 PRO A CA 1
ATOM 707 C C . PRO A 1 89 ? 17.160 3.349 -18.793 1.00 88.25 89 PRO A C 1
ATOM 709 O O . PRO A 1 89 ?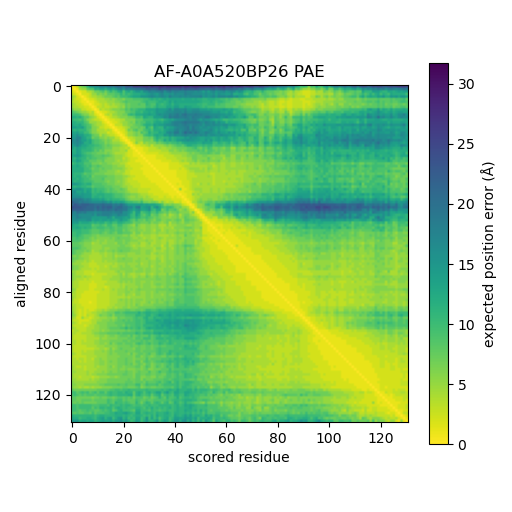 17.084 2.970 -19.958 1.00 88.25 89 PRO A O 1
ATOM 712 N N . TRP A 1 90 ? 17.315 2.485 -17.783 1.00 89.62 90 TRP A N 1
ATOM 713 C CA . TRP A 1 90 ? 17.459 1.027 -17.905 1.00 89.62 90 TRP A CA 1
ATOM 714 C C . TRP A 1 90 ? 16.224 0.259 -17.403 1.00 89.62 90 TRP A C 1
ATOM 716 O O . TRP A 1 90 ? 16.351 -0.743 -16.704 1.00 89.62 90 TRP A O 1
ATOM 726 N N . ARG A 1 91 ? 15.004 0.707 -17.731 1.00 90.94 91 ARG A N 1
ATOM 727 C CA . ARG A 1 91 ? 13.773 -0.007 -17.332 1.00 90.94 91 ARG A CA 1
ATOM 728 C C . ARG A 1 91 ? 13.823 -1.472 -17.751 1.00 90.94 91 ARG A C 1
ATOM 730 O O . ARG A 1 91 ? 14.048 -1.767 -18.927 1.00 90.94 91 ARG A O 1
ATOM 737 N N . MET A 1 92 ? 13.609 -2.361 -16.790 1.00 87.94 92 MET A N 1
ATOM 738 C CA . MET A 1 92 ? 13.678 -3.804 -16.996 1.00 87.94 92 MET A CA 1
ATOM 739 C C . MET A 1 92 ? 12.340 -4.336 -17.508 1.00 87.94 92 MET A C 1
ATOM 741 O O . MET A 1 92 ? 11.295 -3.994 -16.958 1.00 87.94 92 MET A O 1
ATOM 745 N N . GLU A 1 93 ? 12.362 -5.163 -18.556 1.00 87.94 93 GLU A N 1
ATOM 746 C CA . GLU A 1 93 ? 11.155 -5.886 -18.988 1.00 87.94 93 GLU A CA 1
ATOM 747 C C . GLU A 1 93 ? 10.835 -6.986 -17.978 1.00 87.94 93 GLU A C 1
ATOM 749 O O . GLU A 1 93 ? 11.746 -7.555 -17.394 1.00 87.94 93 GLU A O 1
ATOM 754 N N . LEU A 1 94 ? 9.564 -7.315 -17.743 1.00 87.00 94 LEU A N 1
ATOM 755 C CA . LEU A 1 94 ? 9.236 -8.397 -16.816 1.00 87.00 94 LEU A CA 1
ATOM 756 C C . LEU A 1 94 ? 9.476 -9.752 -17.487 1.00 87.00 94 LEU A C 1
ATOM 758 O O . LEU A 1 94 ? 8.791 -10.120 -18.436 1.00 87.00 94 LEU A O 1
ATOM 762 N N . ASN A 1 95 ? 10.402 -10.528 -16.932 1.00 90.50 95 ASN A N 1
ATOM 763 C CA . ASN A 1 95 ? 10.640 -11.912 -17.318 1.00 90.50 95 ASN A CA 1
ATOM 764 C C . ASN A 1 95 ? 10.442 -12.821 -16.109 1.00 90.50 95 ASN A C 1
ATOM 766 O O . ASN A 1 95 ? 10.862 -12.471 -15.009 1.00 90.50 95 ASN A O 1
ATOM 770 N N . TRP A 1 96 ? 9.868 -14.010 -16.307 1.00 91.12 96 TRP A N 1
ATOM 771 C CA . TRP A 1 96 ? 9.517 -14.910 -15.198 1.00 91.12 96 TRP A CA 1
ATOM 772 C C . TRP A 1 96 ? 10.703 -15.210 -14.264 1.00 91.12 96 TRP A C 1
ATOM 774 O O . TRP A 1 96 ? 10.541 -15.236 -13.048 1.00 91.12 96 TRP A O 1
ATOM 784 N N . TRP A 1 97 ? 11.912 -15.376 -14.811 1.00 90.69 97 TRP A N 1
ATOM 785 C CA . TRP A 1 97 ? 13.098 -15.702 -14.020 1.00 90.69 97 TRP A CA 1
ATOM 786 C C . TRP A 1 97 ? 13.613 -14.510 -13.205 1.00 90.69 97 TRP A C 1
ATOM 788 O O . TRP A 1 97 ? 14.304 -14.725 -12.214 1.00 90.69 97 TRP A O 1
ATOM 798 N N . MET A 1 98 ? 13.260 -13.265 -13.563 1.00 90.00 98 MET A N 1
ATOM 799 C CA . MET A 1 98 ? 13.636 -12.074 -12.786 1.00 90.00 98 MET A CA 1
ATOM 800 C C . MET A 1 98 ? 12.935 -12.001 -11.439 1.00 90.00 98 MET A C 1
ATOM 802 O O . MET A 1 98 ? 13.427 -11.330 -10.536 1.00 90.00 98 MET A O 1
ATOM 806 N N . LEU A 1 99 ? 11.837 -12.737 -11.269 1.00 91.94 99 LEU A N 1
ATOM 807 C CA . LEU A 1 99 ? 11.199 -12.872 -9.968 1.00 91.94 99 LEU A CA 1
ATOM 808 C C . LEU A 1 99 ? 12.179 -13.420 -8.923 1.00 91.94 99 LEU A C 1
ATOM 810 O O . LEU A 1 99 ? 12.100 -13.013 -7.773 1.00 91.94 99 LEU A O 1
ATOM 814 N N . ILE A 1 100 ? 13.147 -14.258 -9.318 1.00 94.88 100 ILE A N 1
ATOM 815 C CA . ILE A 1 100 ? 14.145 -14.838 -8.407 1.00 94.88 100 ILE A CA 1
ATOM 816 C C . ILE A 1 100 ? 15.077 -13.759 -7.819 1.00 94.88 100 ILE A C 1
ATOM 818 O O . ILE A 1 100 ? 15.075 -13.590 -6.599 1.00 94.88 100 ILE A O 1
ATOM 822 N N . PRO A 1 101 ? 15.859 -12.995 -8.613 1.00 93.56 101 PRO A N 1
ATOM 823 C CA . PRO A 1 101 ? 16.700 -11.937 -8.060 1.00 93.56 101 PRO A CA 1
ATOM 824 C C . PRO A 1 101 ? 15.883 -10.817 -7.404 1.00 93.5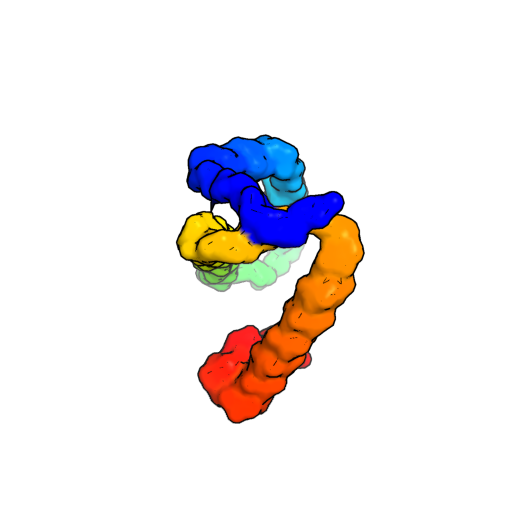6 101 PRO A C 1
ATOM 826 O O . PRO A 1 101 ? 16.310 -10.300 -6.375 1.00 93.56 101 PRO A O 1
ATOM 829 N N . CYS A 1 102 ? 14.703 -10.464 -7.933 1.00 92.56 102 CYS A N 1
ATOM 830 C CA . CYS A 1 102 ? 13.823 -9.483 -7.291 1.00 92.56 102 CYS A CA 1
ATOM 831 C C . CYS A 1 102 ? 13.367 -9.949 -5.906 1.00 92.56 102 CYS A C 1
A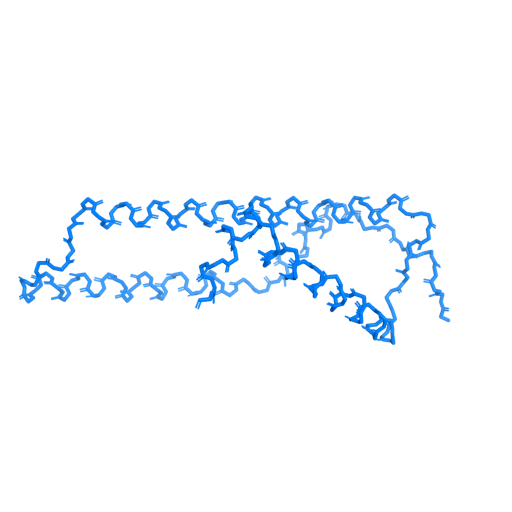TOM 833 O O . CYS A 1 102 ? 13.368 -9.152 -4.973 1.00 92.56 102 CYS A O 1
ATOM 835 N N . TYR A 1 103 ? 13.021 -11.229 -5.761 1.00 95.06 103 TYR A N 1
ATOM 836 C CA . TYR A 1 103 ? 12.637 -11.812 -4.482 1.00 95.06 103 TYR A CA 1
ATOM 837 C C . TYR A 1 103 ? 13.793 -11.781 -3.478 1.00 95.06 103 TYR A C 1
ATOM 839 O O . TYR A 1 103 ? 13.600 -11.324 -2.358 1.00 95.06 103 TYR A O 1
ATOM 847 N N . ILE A 1 104 ? 15.003 -12.177 -3.887 1.00 97.69 104 ILE A N 1
ATOM 848 C CA . ILE A 1 104 ? 16.191 -12.144 -3.015 1.00 97.69 104 ILE A CA 1
ATOM 849 C C . ILE A 1 104 ? 16.504 -10.713 -2.560 1.00 97.69 104 ILE A C 1
ATOM 851 O O . ILE A 1 104 ? 16.780 -10.479 -1.386 1.00 97.69 104 ILE A O 1
ATOM 855 N N . LEU A 1 105 ? 16.456 -9.741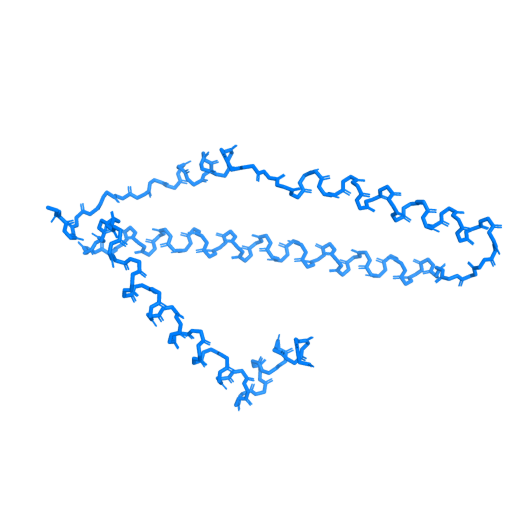 -3.476 1.00 96.00 105 LEU A N 1
ATOM 856 C CA . LEU A 1 105 ? 16.681 -8.334 -3.136 1.00 96.00 105 LEU A CA 1
ATOM 857 C C . LEU A 1 105 ? 15.600 -7.802 -2.195 1.00 96.00 105 LEU A C 1
ATOM 859 O O . LEU A 1 105 ? 15.914 -7.100 -1.236 1.00 96.00 105 LEU A O 1
ATOM 863 N N . PHE A 1 106 ? 14.340 -8.149 -2.453 1.00 95.56 106 PHE A N 1
ATOM 864 C CA . PHE A 1 106 ? 13.226 -7.768 -1.598 1.00 95.56 106 PHE A CA 1
ATOM 865 C C . PHE A 1 106 ? 13.379 -8.342 -0.186 1.00 95.56 106 PHE A C 1
ATOM 867 O O . PHE A 1 106 ? 13.232 -7.602 0.785 1.00 95.56 106 PHE A O 1
ATOM 874 N N . ASP A 1 107 ? 13.731 -9.624 -0.072 1.00 97.25 107 ASP A N 1
ATOM 875 C CA . ASP A 1 107 ? 13.981 -10.295 1.204 1.00 97.25 107 ASP A CA 1
ATOM 876 C C . ASP A 1 107 ? 15.135 -9.634 1.968 1.00 97.25 107 ASP A C 1
ATOM 878 O O . ASP A 1 107 ? 14.986 -9.269 3.132 1.00 97.25 107 ASP A O 1
ATOM 882 N N . LEU A 1 108 ? 16.247 -9.341 1.285 1.00 97.88 108 LEU A N 1
ATOM 883 C CA . LEU A 1 108 ? 17.379 -8.633 1.879 1.00 97.88 108 LEU A CA 1
ATOM 884 C C . LEU A 1 108 ? 16.979 -7.243 2.402 1.00 97.88 108 LEU A C 1
ATOM 886 O O . LEU A 1 108 ? 17.329 -6.877 3.526 1.00 97.88 108 LEU A O 1
ATOM 890 N N . CYS A 1 109 ? 16.240 -6.461 1.611 1.00 96.56 109 CYS A N 1
ATOM 891 C CA . CYS A 1 109 ? 15.726 -5.159 2.040 1.00 96.56 109 CYS A CA 1
ATOM 892 C C . CYS A 1 109 ? 14.782 -5.290 3.243 1.00 96.56 109 CYS A C 1
ATOM 894 O O . CYS A 1 109 ? 14.861 -4.488 4.177 1.00 96.56 109 CYS A O 1
ATOM 896 N N . SER A 1 110 ? 13.915 -6.305 3.237 1.00 94.56 110 SER A N 1
ATOM 897 C CA . SER A 1 110 ? 12.990 -6.590 4.332 1.00 94.56 110 SER A CA 1
ATOM 898 C C . SER A 1 110 ? 13.737 -6.950 5.618 1.00 94.56 110 SER A C 1
ATOM 900 O O . SER A 1 110 ? 13.458 -6.366 6.665 1.00 94.56 110 SER A O 1
ATOM 902 N N . TYR A 1 111 ? 14.755 -7.812 5.534 1.00 96.06 111 TYR A N 1
ATOM 903 C CA . TYR A 1 111 ? 15.615 -8.177 6.659 1.00 96.06 111 TYR A CA 1
ATOM 904 C C . TYR A 1 111 ? 16.280 -6.952 7.291 1.00 96.06 111 TYR A C 1
ATOM 906 O O . TYR A 1 111 ? 16.213 -6.767 8.506 1.00 96.06 111 TYR A O 1
ATOM 914 N N . TRP A 1 112 ? 16.893 -6.080 6.485 1.00 96.50 112 TRP A N 1
ATOM 915 C CA . TRP A 1 112 ? 17.540 -4.878 7.014 1.00 96.50 112 TRP A CA 1
ATOM 916 C C . TRP A 1 112 ? 16.537 -3.897 7.614 1.00 96.50 112 TRP A C 1
ATOM 918 O O . TRP A 1 112 ? 16.803 -3.342 8.677 1.00 96.50 112 TRP A O 1
ATOM 928 N N . SER A 1 113 ? 15.370 -3.716 6.991 1.00 94.38 113 SER A N 1
ATOM 929 C CA . SER A 1 113 ? 14.293 -2.898 7.558 1.00 94.38 113 SER A CA 1
ATOM 930 C C . SER A 1 113 ? 13.832 -3.433 8.917 1.00 94.38 113 SER A C 1
ATOM 932 O O . SER A 1 113 ? 13.708 -2.667 9.876 1.00 94.38 113 SER A O 1
ATOM 934 N N . HIS A 1 114 ? 13.657 -4.750 9.031 1.00 94.25 114 HIS A N 1
ATOM 935 C CA . HIS A 1 114 ? 13.307 -5.420 10.277 1.00 94.25 114 HIS A CA 1
ATOM 936 C C . HIS A 1 114 ? 14.408 -5.231 11.330 1.00 94.25 114 HIS A C 1
ATOM 938 O O . HIS A 1 114 ? 14.144 -4.772 12.438 1.00 94.25 114 HIS A O 1
ATOM 944 N N . ARG A 1 115 ? 15.670 -5.490 10.975 1.00 95.25 115 ARG A N 1
ATOM 945 C CA . ARG A 1 115 ? 16.817 -5.328 11.875 1.00 95.25 115 ARG A CA 1
ATOM 946 C C . ARG A 1 115 ? 16.961 -3.897 12.393 1.00 95.25 115 ARG A C 1
ATOM 948 O O . ARG A 1 115 ? 17.084 -3.698 13.597 1.00 95.25 115 ARG A O 1
ATOM 955 N N . ILE A 1 116 ? 16.893 -2.900 11.510 1.00 95.62 116 ILE A N 1
ATOM 956 C CA . ILE A 1 116 ? 16.933 -1.479 11.893 1.00 95.62 116 ILE A CA 1
ATOM 957 C C . ILE A 1 116 ? 15.786 -1.156 12.856 1.00 95.62 116 ILE A C 1
ATOM 959 O O . ILE A 1 116 ? 15.973 -0.382 13.793 1.00 95.62 116 ILE A O 1
ATOM 963 N N . SER A 1 117 ? 14.620 -1.779 12.668 1.00 94.94 117 SER A N 1
ATOM 964 C CA . SER A 1 117 ? 13.477 -1.608 13.568 1.00 94.94 117 SER A CA 1
ATOM 965 C C . SER A 1 117 ? 13.737 -2.137 14.977 1.00 94.94 117 SER A C 1
ATOM 967 O O . SER A 1 117 ? 13.234 -1.555 15.930 1.00 94.94 117 SER A O 1
ATOM 969 N N . HIS A 1 118 ? 14.565 -3.172 15.131 1.00 95.00 118 HIS A N 1
ATOM 970 C CA . HIS A 1 118 ? 15.015 -3.661 16.439 1.00 95.00 118 HIS A CA 1
ATOM 971 C C . HIS A 1 118 ? 16.154 -2.833 17.050 1.00 95.00 118 HIS A C 1
ATOM 973 O O . HIS A 1 118 ? 16.277 -2.774 18.271 1.00 95.00 118 HIS A O 1
ATOM 979 N N . GLU A 1 119 ? 16.989 -2.192 16.232 1.00 94.94 119 GLU A N 1
ATOM 980 C CA . GLU A 1 119 ? 18.165 -1.449 16.707 1.00 94.94 119 GLU A CA 1
ATOM 981 C C . GLU A 1 119 ? 17.880 0.044 16.977 1.00 94.94 119 GLU A C 1
ATOM 983 O O . GLU A 1 119 ? 18.585 0.679 17.763 1.00 94.94 119 GLU A O 1
ATOM 988 N N . ASN A 1 120 ? 16.844 0.630 16.364 1.00 95.50 120 ASN A N 1
ATOM 989 C CA . ASN A 1 120 ? 16.530 2.057 16.463 1.00 95.50 120 ASN A CA 1
ATOM 990 C C . ASN A 1 120 ? 15.165 2.312 17.121 1.00 95.50 120 ASN A C 1
ATOM 992 O O . ASN A 1 120 ? 14.132 1.847 16.649 1.00 95.50 120 ASN A O 1
ATOM 996 N N . ARG A 1 121 ? 15.139 3.159 18.161 1.00 91.94 121 ARG A N 1
ATOM 997 C CA . ARG A 1 121 ? 13.931 3.452 18.954 1.00 91.94 121 ARG A CA 1
ATOM 998 C C . ARG A 1 121 ? 12.779 4.086 18.163 1.00 91.94 121 ARG A C 1
ATOM 1000 O O . ARG A 1 121 ? 11.625 3.877 18.525 1.00 91.94 121 ARG A O 1
ATOM 1007 N N . PHE A 1 122 ? 13.071 4.856 17.114 1.00 92.94 122 PHE A N 1
ATOM 1008 C CA . PHE A 1 122 ? 12.044 5.450 16.256 1.00 92.94 122 PHE A CA 1
ATOM 1009 C C . PHE A 1 122 ? 11.308 4.371 15.452 1.00 92.94 122 PHE A C 1
ATOM 1011 O O . PHE A 1 122 ? 10.083 4.314 15.480 1.00 92.94 122 PHE A O 1
ATOM 1018 N N . PHE A 1 123 ? 12.050 3.473 14.801 1.00 90.81 123 PHE A N 1
ATOM 1019 C CA . PHE A 1 123 ? 11.477 2.374 14.017 1.00 90.81 123 PHE A CA 1
ATOM 1020 C C . PHE A 1 123 ? 10.916 1.248 14.901 1.00 90.81 123 PHE A C 1
ATOM 1022 O O . PHE A 1 123 ? 9.938 0.597 14.537 1.00 90.81 123 PHE A O 1
ATOM 1029 N N . TRP A 1 124 ? 11.449 1.077 16.113 1.00 91.69 124 TRP A N 1
ATOM 1030 C CA . TRP A 1 124 ? 10.881 0.181 17.119 1.00 91.69 124 TRP A CA 1
ATOM 1031 C C . TRP A 1 124 ? 9.438 0.544 17.466 1.00 91.69 124 TRP A C 1
ATOM 1033 O O . TRP A 1 124 ? 8.599 -0.343 17.596 1.00 91.69 124 TRP A O 1
ATOM 1043 N N . ALA A 1 125 ? 9.116 1.840 17.558 1.00 90.06 125 ALA A N 1
ATOM 1044 C CA . ALA A 1 125 ? 7.771 2.299 17.902 1.00 90.06 125 ALA A CA 1
ATOM 1045 C C . ALA A 1 125 ? 6.701 1.816 16.907 1.00 90.06 125 ALA A C 1
ATOM 1047 O O . ALA A 1 125 ? 5.571 1.553 17.309 1.00 90.06 125 ALA A O 1
ATOM 1048 N N . THR A 1 126 ? 7.051 1.657 15.627 1.00 86.12 126 THR A N 1
ATOM 1049 C CA . THR A 1 126 ? 6.145 1.099 14.612 1.00 86.12 126 THR A CA 1
ATOM 1050 C C . THR A 1 126 ? 6.170 -0.427 14.559 1.00 86.12 126 THR A C 1
ATOM 1052 O O . THR A 1 126 ? 5.256 -1.030 14.010 1.00 86.12 126 THR A O 1
ATOM 1055 N N . HIS A 1 127 ? 7.210 -1.062 15.101 1.00 91.38 127 HIS A N 1
ATOM 1056 C CA . HIS A 1 127 ? 7.432 -2.503 14.994 1.00 91.38 127 HIS A CA 1
ATOM 1057 C C . HIS A 1 127 ? 6.936 -3.292 16.213 1.00 91.38 127 HIS A C 1
ATOM 1059 O O . HIS A 1 127 ? 6.440 -4.402 16.058 1.00 91.38 127 HIS A O 1
ATOM 1065 N N . ILE A 1 128 ? 7.003 -2.710 17.414 1.00 91.06 128 ILE A N 1
ATOM 1066 C CA . ILE A 1 128 ? 6.648 -3.373 18.677 1.00 91.06 128 ILE A CA 1
ATOM 1067 C C . ILE A 1 128 ? 5.194 -3.842 18.743 1.00 91.06 128 ILE A C 1
ATOM 1069 O O . ILE A 1 128 ? 4.917 -4.830 19.393 1.00 91.06 128 ILE A O 1
ATOM 1073 N N . VAL A 1 129 ? 4.262 -3.184 18.048 1.00 87.56 129 VAL A N 1
ATOM 1074 C CA . VAL A 1 129 ? 2.844 -3.597 18.030 1.00 87.56 129 VAL A CA 1
ATOM 1075 C C . VAL A 1 129 ? 2.660 -4.989 17.405 1.00 87.56 129 VAL A C 1
ATOM 1077 O O . VAL A 1 129 ? 1.653 -5.646 17.654 1.00 87.56 129 VAL A O 1
ATOM 1080 N N . HIS A 1 130 ? 3.617 -5.432 16.586 1.00 81.25 130 HIS A N 1
ATOM 1081 C CA . HIS A 1 130 ? 3.601 -6.750 15.958 1.00 81.25 130 HIS A CA 1
ATOM 1082 C C . HIS A 1 130 ? 4.232 -7.864 16.811 1.00 81.25 130 HIS A C 1
ATOM 1084 O O . HIS A 1 130 ? 3.981 -9.028 16.500 1.00 81.25 130 HIS A O 1
ATOM 1090 N N . HIS A 1 131 ? 5.040 -7.532 17.828 1.00 85.56 131 HIS A N 1
ATOM 1091 C CA . HIS A 1 131 ? 5.683 -8.486 18.750 1.00 85.56 131 HIS A CA 1
ATOM 1092 C C . HIS A 1 131 ? 4.875 -8.628 20.039 1.00 85.56 131 HIS A C 1
ATOM 1094 O O . HIS A 1 131 ? 4.720 -9.781 20.495 1.00 85.56 131 HIS A O 1
#

Radius of gyration: 21.84 Å; Cα contacts (8 Å, |Δi|>4): 42; chains: 1; bounding box: 49×24×54 Å

Mean predicted aligned error: 7.51 Å

Solvent-accessible surface area (backbone atoms only — not comparable to full-atom values): 7659 Å² total; per-residue (Å²): 132,72,62,55,68,40,80,72,75,60,73,74,51,56,60,54,53,56,74,73,48,87,63,64,61,74,64,46,50,61,56,52,51,50,53,53,5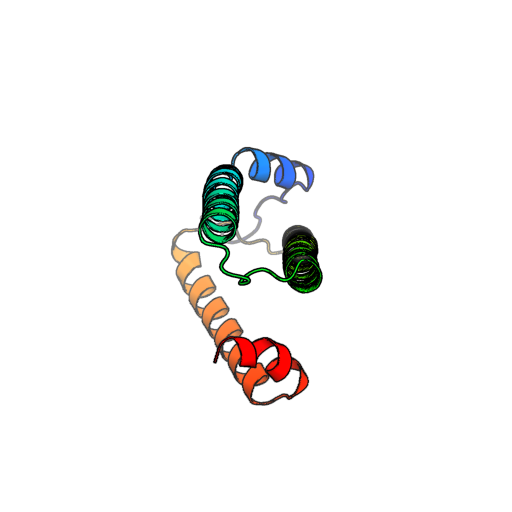1,49,51,53,52,51,32,60,74,72,65,50,86,79,75,51,68,71,55,55,51,49,55,51,51,54,52,52,50,51,53,53,51,51,50,53,52,51,49,51,49,5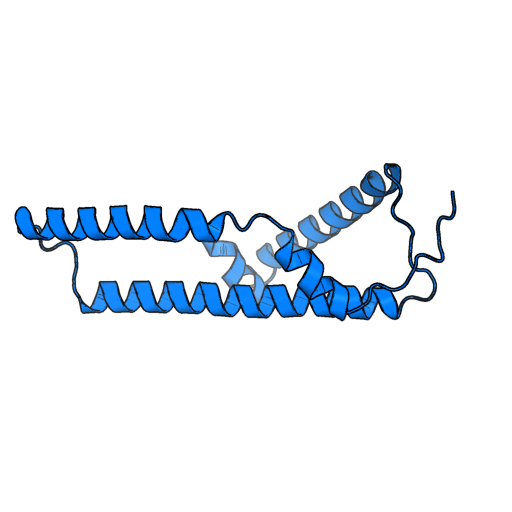4,54,50,51,50,53,54,51,57,68,44,88,69,28,62,41,94,49,84,73,52,52,56,62,51,47,54,52,51,49,53,53,48,51,52,54,52,50,48,21,76,74,34,75,75,47,24,68,76,46,56,85,80,110